Protein AF-A0A0S7WHL1-F1 (afdb_monomer)

Mean predicted aligned error: 4.42 Å

Radius of gyration: 15.13 Å; Cα contacts (8 Å, |Δi|>4): 414; chains: 1; bounding box: 49×36×36 Å

Structure (mmCIF, N/CA/C/O backbone):
data_AF-A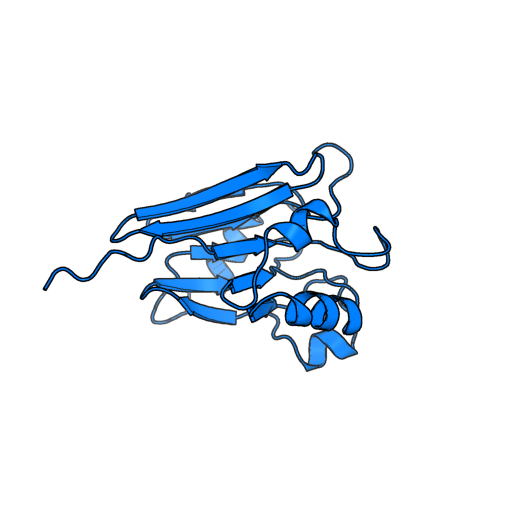0A0S7WHL1-F1
#
_entry.id   AF-A0A0S7WHL1-F1
#
loop_
_atom_site.group_PDB
_atom_site.id
_atom_site.type_symbol
_atom_site.label_atom_id
_atom_site.label_alt_id
_atom_site.label_comp_id
_atom_site.label_asym_id
_atom_site.label_entity_id
_atom_site.label_seq_id
_atom_site.pdbx_PDB_ins_code
_atom_site.Cartn_x
_atom_site.Cartn_y
_atom_site.Cartn_z
_atom_site.occupancy
_atom_site.B_iso_or_equiv
_atom_site.auth_seq_id
_atom_site.auth_comp_id
_atom_site.auth_asym_id
_atom_site.auth_atom_id
_atom_site.pdbx_PDB_model_num
ATOM 1 N N . MET A 1 1 ? -30.910 -13.534 11.944 1.00 34.31 1 MET A N 1
ATOM 2 C CA . MET A 1 1 ? -30.067 -14.171 10.914 1.00 34.31 1 MET A CA 1
ATOM 3 C C . MET A 1 1 ? -28.692 -13.576 11.113 1.00 34.31 1 MET A C 1
ATOM 5 O O . MET A 1 1 ? -28.581 -12.362 11.080 1.00 34.31 1 MET A O 1
ATOM 9 N N . SER A 1 2 ? -27.719 -14.383 11.524 1.00 37.50 2 SER A N 1
ATOM 10 C CA . SER A 1 2 ? -26.373 -13.916 11.854 1.00 37.50 2 SER A CA 1
ATOM 11 C C . SER A 1 2 ? -25.677 -13.449 10.579 1.00 37.50 2 SER A C 1
ATOM 13 O O . SER A 1 2 ? -25.396 -14.273 9.710 1.00 37.50 2 SER A O 1
ATOM 15 N N . GLU A 1 3 ? -25.427 -12.147 10.466 1.00 39.81 3 GLU A N 1
ATOM 16 C CA . GLU A 1 3 ? -24.478 -11.599 9.500 1.00 39.81 3 GLU A CA 1
ATOM 17 C C . GLU A 1 3 ? -23.122 -12.240 9.799 1.00 39.81 3 GLU A C 1
ATOM 19 O O . GLU A 1 3 ? -22.498 -11.976 10.827 1.00 39.81 3 GLU A O 1
ATOM 24 N N . GLY A 1 4 ? -22.720 -13.194 8.959 1.00 35.75 4 GLY A N 1
ATOM 25 C CA . GLY A 1 4 ? -21.395 -13.785 9.043 1.00 35.75 4 GLY A CA 1
ATOM 26 C C . GLY A 1 4 ? -20.377 -12.669 8.872 1.00 35.75 4 GLY A C 1
ATOM 27 O O . GLY A 1 4 ? -20.387 -11.986 7.850 1.00 35.75 4 GLY A O 1
ATOM 28 N N . SER A 1 5 ? -19.521 -12.462 9.872 1.00 39.12 5 SER A N 1
ATOM 29 C CA . SER A 1 5 ? -18.399 -11.542 9.759 1.00 39.12 5 SER A CA 1
ATOM 30 C C . SER A 1 5 ? -17.503 -12.037 8.625 1.00 39.12 5 SER A C 1
ATOM 32 O O . SER A 1 5 ? -16.735 -12.988 8.798 1.00 39.12 5 SER A O 1
ATOM 34 N N . VAL A 1 6 ? -17.620 -11.437 7.443 1.00 44.50 6 VAL A N 1
ATOM 35 C CA . VAL A 1 6 ? -16.627 -11.627 6.391 1.00 44.50 6 VAL A CA 1
ATOM 36 C C . VAL A 1 6 ? -15.353 -10.999 6.925 1.00 44.50 6 VAL A C 1
ATOM 38 O O . VAL A 1 6 ? -15.242 -9.775 6.996 1.00 44.50 6 VAL A O 1
ATOM 41 N N . SER A 1 7 ? -14.426 -11.847 7.362 1.00 53.34 7 SER A N 1
ATOM 42 C CA . SER A 1 7 ? -13.135 -11.405 7.859 1.00 53.34 7 SER A CA 1
ATOM 43 C C . SER A 1 7 ? -12.459 -10.501 6.821 1.00 53.34 7 SER A C 1
ATOM 45 O O . SER A 1 7 ? -12.125 -10.894 5.705 1.00 53.34 7 SER A O 1
ATOM 47 N N . GLY A 1 8 ? -12.345 -9.228 7.175 1.00 71.75 8 GLY A N 1
ATOM 48 C CA . GLY A 1 8 ? -11.077 -8.531 7.259 1.00 71.75 8 GLY A CA 1
ATOM 49 C C . GLY A 1 8 ? -10.193 -8.318 6.054 1.00 71.75 8 GLY A C 1
ATOM 50 O O . GLY A 1 8 ? -10.038 -7.170 5.658 1.00 71.75 8 GLY A O 1
ATOM 51 N N . THR A 1 9 ? -9.570 -9.352 5.511 1.00 93.06 9 THR A N 1
ATOM 52 C CA . THR A 1 9 ? -8.217 -9.177 4.971 1.00 93.06 9 THR A CA 1
ATO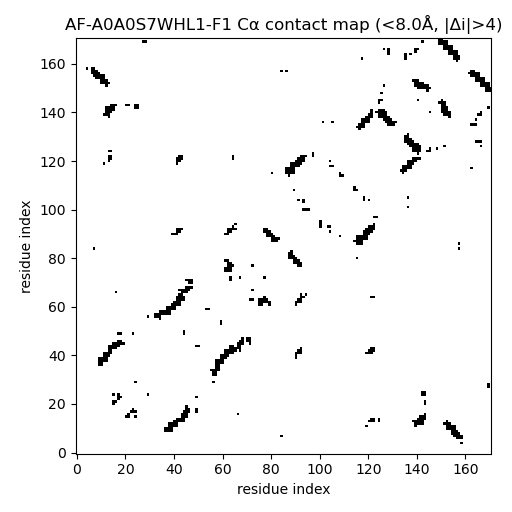M 53 C C . THR A 1 9 ? -8.163 -8.391 3.659 1.00 93.06 9 THR A C 1
ATOM 55 O O . THR A 1 9 ? -8.896 -8.677 2.718 1.00 93.06 9 THR A O 1
ATOM 58 N N . ILE A 1 10 ? -7.284 -7.389 3.616 1.00 97.44 10 ILE A N 1
ATOM 59 C CA . ILE A 1 10 ? -6.954 -6.583 2.436 1.00 97.44 10 ILE A CA 1
ATOM 60 C C . ILE A 1 10 ? -5.444 -6.672 2.209 1.00 97.44 10 ILE A C 1
ATOM 62 O O . ILE A 1 10 ? -4.663 -6.513 3.153 1.00 97.44 10 ILE A O 1
ATOM 66 N N . PHE A 1 11 ? -5.016 -6.898 0.969 1.00 98.44 11 PHE A N 1
ATOM 67 C CA . PHE A 1 11 ? -3.597 -6.937 0.627 1.00 98.44 11 PHE A CA 1
ATOM 68 C C . PHE A 1 11 ? -3.036 -5.522 0.511 1.00 98.44 11 PHE A C 1
ATOM 70 O O . PHE A 1 11 ? -3.656 -4.631 -0.065 1.00 98.44 11 PHE A O 1
ATOM 77 N N . VAL A 1 12 ? -1.835 -5.307 1.040 1.00 98.69 12 VAL A N 1
ATOM 78 C CA . VAL A 1 12 ? -1.153 -4.011 1.014 1.00 98.69 12 VAL A CA 1
ATOM 79 C C . VAL A 1 12 ? 0.245 -4.194 0.448 1.00 98.69 12 VAL A C 1
ATOM 81 O O . VAL A 1 12 ? 1.022 -5.000 0.947 1.00 98.69 12 VAL A O 1
ATOM 84 N N . ILE A 1 13 ? 0.598 -3.443 -0.586 1.00 98.56 13 ILE A N 1
ATOM 85 C CA . ILE A 1 13 ? 1.922 -3.491 -1.211 1.00 98.56 13 ILE A CA 1
ATOM 86 C C . ILE A 1 13 ? 2.439 -2.085 -1.496 1.00 98.56 13 ILE A C 1
ATOM 88 O O . ILE A 1 13 ? 1.708 -1.100 -1.443 1.00 98.56 13 ILE A O 1
ATOM 92 N N . SER A 1 14 ? 3.733 -1.990 -1.759 1.00 97.81 14 SER A N 1
ATOM 93 C CA . SER A 1 14 ? 4.409 -0.752 -2.122 1.00 97.81 14 SER A CA 1
ATOM 94 C C . SER A 1 14 ? 5.715 -1.089 -2.826 1.00 97.81 14 SER A C 1
ATOM 96 O O . SER A 1 14 ? 6.208 -2.221 -2.712 1.00 97.81 14 SER A O 1
ATOM 98 N N . ASP A 1 15 ? 6.289 -0.100 -3.510 1.00 96.81 15 ASP A N 1
ATOM 99 C CA . ASP A 1 15 ? 7.677 -0.132 -3.961 1.00 96.81 15 ASP A CA 1
ATOM 100 C C . ASP A 1 15 ? 7.970 -1.398 -4.777 1.00 96.81 15 ASP A C 1
ATOM 102 O O . ASP A 1 15 ? 8.890 -2.175 -4.484 1.00 96.81 15 ASP A O 1
ATOM 106 N N . THR A 1 16 ? 7.134 -1.636 -5.787 1.00 96.88 16 THR A N 1
ATOM 107 C CA . THR A 1 16 ? 7.282 -2.759 -6.717 1.00 96.88 16 THR A CA 1
ATOM 108 C C . THR A 1 16 ? 8.353 -2.449 -7.758 1.00 96.88 16 THR A C 1
ATOM 110 O O . THR A 1 16 ? 9.095 -3.345 -8.153 1.00 96.88 16 THR A O 1
ATOM 113 N N . HIS A 1 17 ? 8.528 -1.179 -8.134 1.00 96.06 17 HIS A N 1
ATOM 114 C CA . HIS A 1 17 ? 9.573 -0.705 -9.045 1.00 96.06 17 HIS A CA 1
ATOM 115 C C . HIS A 1 17 ? 9.661 -1.520 -10.349 1.00 96.06 17 HIS A C 1
ATOM 117 O O . HIS A 1 17 ? 10.757 -1.903 -10.765 1.00 96.06 17 HIS A O 1
ATOM 123 N N . LEU A 1 18 ? 8.529 -1.842 -10.983 1.00 95.25 18 LEU A N 1
ATOM 124 C CA . LEU A 1 18 ? 8.484 -2.707 -12.168 1.00 95.25 18 LEU A CA 1
ATOM 125 C C . LEU A 1 18 ? 8.455 -1.891 -13.477 1.00 95.25 18 LEU A C 1
ATOM 127 O O . LEU A 1 18 ? 7.603 -1.014 -13.626 1.00 95.25 18 LEU A O 1
ATOM 131 N N . PRO A 1 19 ? 9.319 -2.189 -14.468 1.00 94.50 19 PRO A N 1
ATOM 132 C CA . PRO A 1 19 ? 10.208 -3.353 -14.565 1.00 94.50 19 PRO A CA 1
ATOM 133 C C . PRO A 1 19 ? 11.670 -3.100 -14.116 1.00 94.50 19 PRO A C 1
ATOM 135 O O . PRO A 1 19 ? 12.580 -3.836 -14.497 1.00 94.50 19 PRO A O 1
ATOM 138 N N . VAL A 1 20 ? 11.938 -2.033 -13.355 1.00 92.94 20 VAL A N 1
ATOM 139 C CA . VAL A 1 20 ? 13.302 -1.558 -13.038 1.00 92.94 20 VAL A CA 1
ATOM 140 C C . VAL A 1 20 ? 14.048 -2.473 -12.063 1.00 92.94 20 VAL A C 1
ATOM 142 O O . VAL A 1 20 ? 15.225 -2.758 -12.270 1.00 92.94 20 VAL A O 1
ATOM 145 N N . ARG A 1 21 ? 13.395 -2.931 -10.989 1.00 91.06 21 ARG A N 1
ATOM 146 C CA . ARG A 1 21 ? 14.013 -3.807 -9.971 1.00 91.06 21 ARG A CA 1
ATOM 147 C C . ARG A 1 21 ? 13.700 -5.283 -10.153 1.00 91.06 21 ARG A C 1
ATOM 149 O O . ARG A 1 21 ? 14.462 -6.134 -9.702 1.00 91.06 21 ARG A O 1
ATOM 156 N N . ALA A 1 22 ? 12.586 -5.584 -10.797 1.00 89.56 22 ALA A N 1
ATOM 157 C CA . ALA A 1 22 ? 12.185 -6.928 -11.168 1.00 89.56 22 ALA A CA 1
ATOM 158 C C . ALA A 1 22 ? 11.412 -6.849 -12.482 1.00 89.56 22 ALA A C 1
ATOM 160 O O . ALA A 1 22 ? 10.850 -5.810 -12.806 1.00 89.56 22 ALA A O 1
ATOM 161 N N . ARG A 1 23 ? 11.388 -7.943 -13.247 1.00 92.50 23 ARG A N 1
ATOM 162 C CA . ARG A 1 23 ? 10.662 -7.977 -14.526 1.00 92.50 23 ARG A CA 1
ATOM 163 C C . ARG A 1 23 ? 9.147 -7.973 -14.342 1.00 92.50 23 ARG A C 1
ATOM 165 O O . ARG A 1 23 ? 8.440 -7.491 -15.215 1.00 92.50 23 ARG A O 1
ATOM 172 N N . ASP A 1 24 ? 8.676 -8.548 -13.241 1.00 95.38 24 ASP A N 1
ATOM 173 C CA . ASP A 1 24 ? 7.264 -8.775 -12.964 1.00 95.38 24 ASP A CA 1
ATOM 174 C C . ASP A 1 24 ? 7.028 -8.907 -11.452 1.00 95.38 24 ASP A C 1
ATOM 176 O O . ASP A 1 24 ? 7.985 -9.037 -10.675 1.00 95.38 24 ASP A O 1
ATOM 180 N N . TYR A 1 25 ? 5.759 -8.914 -11.048 1.00 96.38 25 TYR A N 1
ATOM 181 C CA . TYR A 1 25 ? 5.351 -9.259 -9.693 1.00 96.38 25 TYR A CA 1
ATOM 182 C C . TYR A 1 25 ? 5.842 -10.666 -9.324 1.00 96.38 25 TYR A C 1
ATOM 184 O O . TYR A 1 25 ? 5.852 -11.565 -10.168 1.00 96.38 25 TYR A O 1
ATOM 192 N N . PRO A 1 26 ? 6.232 -10.901 -8.060 1.00 95.06 26 PRO A N 1
ATOM 193 C CA . PRO A 1 26 ? 6.537 -12.247 -7.606 1.00 95.06 26 PRO A CA 1
ATOM 194 C C . PRO A 1 26 ? 5.350 -13.193 -7.822 1.00 95.06 26 PRO A C 1
ATOM 196 O O . PRO A 1 26 ? 4.260 -12.967 -7.301 1.00 95.06 26 PRO A O 1
ATOM 199 N N . GLU A 1 27 ? 5.586 -14.293 -8.529 1.00 94.31 27 GLU A N 1
ATOM 200 C CA . GLU A 1 27 ? 4.557 -15.292 -8.839 1.00 94.31 27 GLU A CA 1
ATOM 201 C C . GLU A 1 27 ? 3.883 -15.851 -7.576 1.00 94.31 27 GLU A C 1
ATOM 203 O O . GLU A 1 27 ? 2.671 -16.049 -7.538 1.00 94.31 27 GLU A O 1
ATOM 208 N N . ALA A 1 28 ? 4.662 -16.051 -6.508 1.00 94.56 28 ALA A N 1
ATOM 209 C CA . ALA A 1 28 ? 4.147 -16.490 -5.216 1.00 94.56 28 ALA A CA 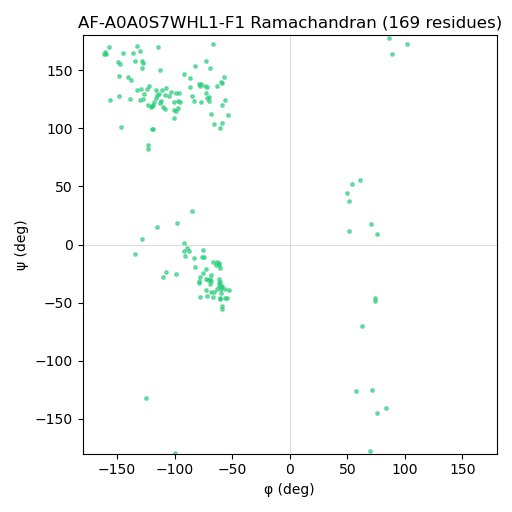1
ATOM 210 C C . ALA A 1 28 ? 3.133 -15.506 -4.615 1.00 94.56 28 ALA A C 1
ATOM 212 O O . ALA A 1 28 ? 2.214 -15.949 -3.943 1.00 94.56 28 ALA A O 1
ATOM 213 N N . PHE A 1 29 ? 3.277 -14.199 -4.867 1.00 96.88 29 PHE A N 1
ATOM 214 C CA . PHE A 1 29 ? 2.313 -13.191 -4.428 1.00 96.88 29 PHE A CA 1
ATOM 215 C C . PHE A 1 29 ? 1.071 -13.179 -5.324 1.00 96.88 29 PHE A C 1
ATOM 217 O O . PHE A 1 29 ? -0.039 -13.190 -4.807 1.00 96.88 29 PHE A O 1
ATOM 224 N N . LEU A 1 30 ? 1.240 -13.226 -6.652 1.00 96.69 30 LEU A N 1
ATOM 225 C CA . LEU A 1 30 ? 0.105 -13.249 -7.585 1.00 96.69 30 LEU A CA 1
ATOM 226 C C . LEU A 1 30 ? -0.828 -14.445 -7.342 1.00 96.69 30 LEU A C 1
ATOM 228 O O . LEU A 1 30 ? -2.039 -14.298 -7.439 1.00 96.69 30 LEU A O 1
ATOM 232 N N . ARG A 1 31 ? -0.284 -15.609 -6.959 1.00 96.12 31 ARG A N 1
ATOM 233 C CA . ARG A 1 31 ? -1.071 -16.810 -6.614 1.00 96.12 31 ARG A CA 1
ATOM 234 C C . ARG A 1 31 ? -1.921 -16.679 -5.352 1.00 96.12 31 ARG A C 1
ATOM 236 O O . ARG A 1 31 ? -2.771 -17.534 -5.129 1.00 96.12 31 ARG A O 1
ATOM 243 N N . LEU A 1 32 ? -1.667 -15.672 -4.518 1.00 95.69 32 LEU A N 1
ATOM 244 C CA . LEU A 1 32 ? -2.489 -15.391 -3.340 1.00 95.69 32 LEU A CA 1
ATOM 245 C C . LEU A 1 32 ? -3.743 -14.591 -3.691 1.00 95.69 32 LEU A C 1
ATOM 247 O O . LEU A 1 32 ? -4.656 -14.550 -2.875 1.00 95.69 32 LEU A O 1
ATOM 251 N N . LEU A 1 33 ? -3.756 -13.933 -4.852 1.00 96.44 33 LEU A N 1
ATOM 252 C CA . LEU A 1 33 ? -4.825 -13.035 -5.261 1.00 96.44 33 LEU A CA 1
ATOM 253 C C . LEU A 1 33 ? -5.900 -13.773 -6.061 1.00 96.44 33 LEU A C 1
ATOM 255 O O . LEU A 1 33 ? -5.618 -14.674 -6.854 1.00 96.44 33 LEU A O 1
ATOM 259 N N . SER A 1 34 ? -7.127 -13.313 -5.885 1.00 94.31 34 SER A N 1
ATOM 260 C CA . SER A 1 34 ? -8.308 -13.632 -6.671 1.00 94.31 34 SER A CA 1
ATOM 261 C C . SER A 1 34 ? -9.030 -12.349 -7.089 1.00 94.31 34 SER A C 1
ATOM 263 O O . SER A 1 34 ? -8.800 -11.272 -6.537 1.00 94.31 34 SER A O 1
ATOM 265 N N . ASP A 1 35 ? -9.959 -12.469 -8.034 1.00 92.12 35 ASP A N 1
ATOM 266 C CA . ASP A 1 35 ? -10.764 -11.355 -8.547 1.00 92.12 35 ASP A CA 1
ATOM 267 C C . ASP A 1 35 ? -11.672 -10.694 -7.491 1.00 92.12 35 ASP A C 1
ATOM 269 O O . ASP A 1 35 ? -12.162 -9.585 -7.701 1.00 92.12 35 ASP A O 1
ATOM 273 N N . GLN A 1 36 ? -11.873 -11.353 -6.349 1.00 92.88 36 GLN A N 1
ATOM 274 C CA . GLN A 1 36 ? -12.624 -10.847 -5.199 1.00 92.88 36 GLN A CA 1
ATOM 275 C C . GLN A 1 36 ? -11.747 -10.097 -4.186 1.00 92.88 36 GLN A C 1
ATOM 277 O O . GLN A 1 36 ? -12.277 -9.474 -3.262 1.00 92.88 36 GLN A O 1
ATOM 282 N N . ASP A 1 37 ? -10.421 -10.149 -4.334 1.00 96.25 37 ASP A N 1
ATOM 283 C CA . ASP A 1 37 ? -9.495 -9.490 -3.422 1.00 96.25 37 ASP A CA 1
ATOM 284 C C . ASP A 1 37 ? -9.320 -8.005 -3.745 1.00 96.25 37 ASP A C 1
ATOM 286 O O . ASP A 1 37 ? -9.434 -7.547 -4.886 1.00 96.25 37 ASP A O 1
ATOM 290 N N . VAL A 1 38 ? -8.976 -7.246 -2.704 1.00 97.75 38 VAL A N 1
ATOM 291 C CA . VAL A 1 38 ? -8.591 -5.839 -2.814 1.00 97.75 38 VAL A CA 1
ATOM 292 C C . VAL A 1 38 ? -7.109 -5.692 -2.497 1.00 97.75 38 VAL A C 1
ATOM 294 O O . VAL A 1 38 ? -6.629 -6.182 -1.471 1.00 97.75 38 VAL A O 1
ATOM 297 N N . VAL A 1 39 ? -6.401 -4.956 -3.353 1.00 98.62 39 VAL A N 1
ATOM 298 C CA . VAL A 1 39 ? -4.995 -4.590 -3.176 1.00 98.62 39 VAL A CA 1
ATOM 299 C C . VAL A 1 39 ? -4.857 -3.076 -3.040 1.00 98.62 39 VAL A C 1
ATOM 301 O O . VAL A 1 39 ? -5.291 -2.304 -3.896 1.00 98.62 39 VAL A O 1
ATOM 304 N N . LEU A 1 40 ? -4.202 -2.643 -1.966 1.00 98.81 40 LEU A N 1
ATOM 305 C CA . LEU A 1 40 ? -3.820 -1.256 -1.723 1.00 98.81 40 LEU A CA 1
ATOM 306 C C . LEU A 1 40 ? -2.343 -1.079 -2.070 1.00 98.81 40 LEU A C 1
ATOM 308 O O . LEU A 1 40 ? -1.486 -1.678 -1.422 1.00 98.81 40 LEU A O 1
ATOM 312 N N . HIS A 1 41 ? -2.038 -0.266 -3.081 1.00 98.69 41 HIS A N 1
ATOM 313 C CA . HIS A 1 41 ? -0.666 -0.020 -3.522 1.00 98.69 41 HIS A CA 1
ATOM 314 C C . HIS A 1 41 ? -0.205 1.392 -3.152 1.00 98.69 41 HIS A C 1
ATOM 316 O O . HIS A 1 41 ? -0.722 2.392 -3.650 1.00 98.69 41 HIS A O 1
ATOM 322 N N . ALA A 1 42 ? 0.811 1.487 -2.298 1.00 98.38 42 ALA A N 1
ATOM 323 C CA . ALA A 1 42 ? 1.283 2.751 -1.739 1.00 98.38 42 ALA A CA 1
ATOM 324 C C . ALA A 1 42 ? 2.284 3.502 -2.642 1.00 98.38 42 ALA A C 1
ATOM 326 O O . ALA A 1 42 ? 3.118 4.235 -2.125 1.00 98.38 42 ALA A O 1
ATOM 327 N N . GLY A 1 43 ? 2.214 3.340 -3.968 1.00 97.50 43 GLY A N 1
ATOM 328 C CA . GLY A 1 43 ? 3.118 3.983 -4.935 1.00 97.50 43 GLY A CA 1
ATOM 329 C C . GLY A 1 43 ? 4.430 3.257 -5.242 1.00 97.50 43 GLY A C 1
ATOM 330 O O . GLY A 1 43 ? 4.712 2.186 -4.698 1.00 97.50 43 GLY A O 1
ATOM 331 N N . ASP A 1 44 ? 5.201 3.849 -6.159 1.00 97.56 44 ASP A N 1
ATOM 332 C CA . ASP A 1 44 ? 6.423 3.302 -6.769 1.00 97.56 44 ASP A CA 1
ATOM 333 C C . ASP A 1 44 ? 6.166 1.993 -7.544 1.00 97.56 44 ASP A C 1
ATOM 335 O O . ASP A 1 44 ? 6.772 0.943 -7.314 1.00 97.56 44 ASP A O 1
ATOM 339 N N . HIS A 1 45 ? 5.231 2.086 -8.490 1.00 97.56 45 HIS A N 1
ATOM 340 C CA . HIS A 1 45 ? 4.909 1.111 -9.536 1.00 97.56 45 HIS A CA 1
ATOM 341 C C . HIS A 1 45 ? 5.888 1.154 -10.719 1.00 97.56 45 HIS A C 1
ATOM 343 O O . HIS A 1 45 ? 6.166 0.121 -11.328 1.00 97.56 45 HIS A O 1
ATOM 349 N N . VAL A 1 46 ? 6.392 2.352 -11.028 1.00 96.69 46 VAL A N 1
ATOM 350 C CA . VAL A 1 46 ? 7.191 2.800 -12.180 1.00 96.69 46 VAL A CA 1
ATOM 351 C C . VAL A 1 46 ? 6.428 2.942 -13.499 1.00 96.69 46 VAL A C 1
ATOM 353 O O . VAL A 1 46 ? 6.559 3.996 -14.116 1.00 96.69 46 VAL A O 1
ATOM 356 N N . THR A 1 47 ? 5.628 1.960 -13.927 1.00 96.62 47 THR A N 1
ATOM 357 C CA . THR A 1 47 ? 4.948 2.000 -15.244 1.00 96.62 47 THR A CA 1
ATOM 358 C C . THR A 1 47 ? 3.442 1.756 -15.184 1.00 96.62 47 THR A C 1
ATOM 360 O O . THR A 1 47 ? 2.945 1.020 -14.334 1.00 96.62 47 THR A O 1
ATOM 363 N N . LEU A 1 48 ? 2.690 2.322 -16.135 1.00 95.94 48 LEU A N 1
ATOM 364 C CA . LEU A 1 48 ? 1.244 2.077 -16.236 1.00 95.94 48 LEU A CA 1
ATOM 365 C C . LEU A 1 48 ? 0.919 0.596 -16.491 1.00 95.94 48 LEU A C 1
ATOM 367 O O . LEU A 1 48 ? -0.084 0.080 -16.000 1.00 95.94 48 LEU A O 1
ATOM 371 N N . ASP A 1 49 ? 1.783 -0.100 -17.226 1.00 96.75 49 ASP A N 1
ATOM 372 C CA . ASP A 1 49 ? 1.605 -1.520 -17.517 1.00 96.75 49 ASP A CA 1
ATOM 373 C C . ASP A 1 49 ? 1.776 -2.396 -16.270 1.00 96.75 49 ASP A C 1
ATOM 375 O O . ASP A 1 49 ? 1.083 -3.407 -16.152 1.00 96.75 49 ASP A O 1
ATOM 379 N N . SER A 1 50 ? 2.623 -2.009 -15.305 1.00 96.69 50 SER A N 1
ATOM 380 C CA . SER A 1 50 ? 2.717 -2.740 -14.036 1.00 96.69 50 SER A CA 1
ATOM 381 C C . SER A 1 50 ? 1.441 -2.590 -13.203 1.00 96.69 50 SER A C 1
ATOM 383 O O . SER A 1 50 ? 0.936 -3.587 -12.688 1.00 96.69 50 SER A O 1
ATOM 385 N N . LEU A 1 51 ? 0.842 -1.393 -13.155 1.00 97.81 51 LEU A N 1
ATOM 386 C CA . LEU A 1 51 ? -0.474 -1.195 -12.536 1.00 97.81 51 LEU A CA 1
ATOM 387 C C . LEU A 1 51 ? -1.546 -2.068 -13.207 1.00 97.81 51 LEU A C 1
ATOM 389 O O . LEU A 1 51 ? -2.205 -2.852 -12.528 1.00 97.81 51 LEU A O 1
ATOM 393 N N . ARG A 1 52 ? -1.666 -1.996 -14.539 1.00 97.50 52 ARG A N 1
ATOM 394 C CA . ARG A 1 52 ? -2.647 -2.785 -15.307 1.00 97.50 52 ARG A CA 1
ATOM 395 C C . ARG A 1 52 ? -2.457 -4.285 -15.134 1.00 97.50 52 ARG A C 1
ATOM 397 O O . ARG A 1 52 ? -3.426 -5.041 -15.096 1.00 97.50 52 ARG A O 1
ATOM 404 N N . ARG A 1 53 ? -1.204 -4.734 -15.026 1.00 97.19 53 ARG A N 1
ATOM 405 C CA . ARG A 1 53 ? -0.900 -6.136 -14.753 1.00 97.19 53 ARG A CA 1
ATOM 406 C C . ARG A 1 53 ? -1.492 -6.567 -13.419 1.00 97.19 53 ARG A C 1
ATOM 408 O O . ARG A 1 53 ? -2.121 -7.616 -13.379 1.00 97.19 53 ARG A O 1
ATOM 415 N N . LEU A 1 54 ? -1.333 -5.781 -12.358 1.00 97.88 54 LEU A N 1
ATOM 416 C CA . LEU A 1 54 ? -1.914 -6.099 -11.053 1.00 97.88 54 LEU A CA 1
ATOM 417 C C . LEU A 1 54 ? -3.449 -6.071 -11.076 1.00 97.88 54 LEU A C 1
ATOM 419 O O . LEU A 1 54 ? -4.078 -6.966 -10.519 1.00 97.88 54 LEU A O 1
ATOM 423 N N . GLU A 1 55 ? -4.043 -5.098 -11.772 1.00 97.94 55 GLU A N 1
ATOM 424 C CA . GLU A 1 55 ? -5.500 -4.974 -11.947 1.00 97.94 55 GLU A CA 1
ATOM 425 C C . GLU A 1 55 ? -6.133 -6.183 -12.655 1.00 97.94 55 GLU A C 1
ATOM 427 O O . GLU A 1 55 ? -7.325 -6.429 -12.506 1.00 97.94 55 GLU A O 1
ATOM 432 N N . SER A 1 56 ? -5.346 -6.981 -13.388 1.00 97.62 56 SER A N 1
ATOM 433 C CA . SER A 1 56 ? -5.835 -8.233 -13.983 1.00 97.62 56 SER A CA 1
ATOM 434 C C . SER A 1 56 ? -6.032 -9.381 -12.981 1.00 97.62 56 SER A C 1
ATOM 436 O O . SER A 1 56 ? -6.629 -10.390 -13.347 1.00 97.62 56 SER A O 1
ATOM 438 N N . PHE A 1 57 ? -5.554 -9.241 -11.736 1.00 97.62 57 PHE A N 1
ATOM 439 C CA . PHE A 1 57 ? -5.675 -10.262 -10.685 1.00 97.62 57 PHE A CA 1
ATOM 440 C C . PHE A 1 57 ? -6.638 -9.878 -9.566 1.00 97.62 57 PHE A C 1
ATOM 442 O O . PHE A 1 57 ? -7.161 -10.775 -8.918 1.00 97.62 57 PHE A O 1
ATOM 449 N N . ALA A 1 58 ? -6.827 -8.583 -9.300 1.00 97.50 58 ALA A N 1
ATOM 450 C CA . ALA A 1 58 ? -7.578 -8.091 -8.149 1.00 97.50 58 ALA A CA 1
ATOM 451 C C . ALA A 1 58 ? -8.039 -6.643 -8.362 1.00 97.50 58 ALA A C 1
ATOM 453 O O . ALA A 1 58 ? -7.511 -5.921 -9.211 1.00 97.50 58 ALA A O 1
ATOM 454 N N . GLN A 1 59 ? -8.970 -6.177 -7.530 1.00 97.69 59 GLN A N 1
ATOM 455 C CA . GLN A 1 59 ? -9.326 -4.763 -7.487 1.00 97.69 59 GLN A CA 1
ATOM 456 C C . GLN A 1 59 ? -8.199 -3.948 -6.835 1.00 97.69 59 GLN A C 1
ATOM 458 O O . GLN A 1 59 ? -7.796 -4.226 -5.705 1.00 97.69 59 GLN A O 1
ATOM 463 N N . VAL A 1 60 ? -7.710 -2.902 -7.511 1.00 98.44 60 VAL A N 1
ATOM 464 C CA . VAL A 1 60 ? -6.566 -2.107 -7.033 1.00 98.44 60 VAL A CA 1
ATOM 465 C C . VAL A 1 60 ? -6.971 -0.678 -6.682 1.00 98.44 60 VAL A C 1
ATOM 467 O O . VAL A 1 60 ? -7.546 0.051 -7.489 1.00 98.44 60 VAL A O 1
ATOM 470 N N . TYR A 1 61 ? -6.581 -0.231 -5.488 1.00 98.56 61 TYR A N 1
ATOM 471 C CA . TYR A 1 61 ? -6.525 1.188 -5.149 1.00 98.56 61 TYR A CA 1
ATOM 472 C C . TYR A 1 61 ? -5.070 1.604 -4.973 1.00 98.56 61 TYR A C 1
ATOM 474 O O . TYR A 1 61 ? -4.349 1.046 -4.149 1.00 98.56 61 TYR A O 1
ATOM 482 N N . ALA A 1 62 ? -4.642 2.604 -5.737 1.00 98.50 62 ALA A N 1
ATOM 483 C CA . ALA A 1 62 ? -3.250 3.017 -5.794 1.00 98.50 62 ALA A CA 1
ATOM 484 C C . ALA A 1 62 ? -3.087 4.539 -5.721 1.00 98.50 62 ALA A C 1
ATOM 486 O O . ALA A 1 62 ? -4.008 5.303 -6.032 1.00 98.50 62 ALA A O 1
ATOM 487 N N . VAL A 1 63 ? -1.890 4.954 -5.319 1.00 98.62 63 VAL A N 1
ATOM 488 C CA . VAL A 1 63 ? -1.398 6.336 -5.370 1.00 98.62 63 VAL A CA 1
ATOM 489 C C . VAL A 1 63 ? -0.053 6.371 -6.076 1.00 98.62 63 VAL A C 1
ATOM 491 O O . VAL A 1 63 ? 0.648 5.366 -6.096 1.00 98.62 63 VAL A O 1
ATOM 494 N N . SER A 1 64 ? 0.322 7.517 -6.634 1.00 98.19 64 SER A N 1
ATOM 495 C CA . SER A 1 64 ? 1.626 7.672 -7.280 1.00 98.19 64 SER A CA 1
ATOM 496 C C . SER A 1 64 ? 2.761 7.831 -6.258 1.00 98.19 64 SER A C 1
ATOM 498 O O . SER A 1 64 ? 2.627 8.612 -5.311 1.00 98.19 64 SER A O 1
ATOM 500 N N . GLY A 1 65 ? 3.895 7.175 -6.493 1.00 97.19 65 GLY A N 1
ATOM 501 C CA . GLY A 1 65 ? 5.173 7.394 -5.813 1.00 97.19 65 GLY A CA 1
ATOM 502 C C . GLY A 1 65 ? 6.159 8.249 -6.618 1.00 97.19 65 GLY A C 1
ATOM 503 O O . GLY A 1 65 ? 5.862 8.735 -7.715 1.00 97.19 65 GLY A O 1
ATOM 504 N N . ASN A 1 66 ? 7.351 8.483 -6.068 1.00 95.56 66 ASN A N 1
ATOM 505 C CA . ASN A 1 66 ? 8.350 9.348 -6.701 1.00 95.56 66 ASN A CA 1
ATOM 506 C C . ASN A 1 66 ? 9.025 8.727 -7.931 1.00 95.56 66 ASN A C 1
ATOM 508 O O . ASN A 1 66 ? 9.554 9.487 -8.744 1.00 95.56 66 ASN A O 1
ATOM 512 N N . MET A 1 67 ? 9.011 7.403 -8.085 1.00 95.19 67 MET A N 1
ATOM 513 C CA . MET A 1 67 ? 9.571 6.711 -9.252 1.00 95.19 67 MET A CA 1
ATOM 514 C C . MET A 1 67 ? 8.553 6.479 -10.374 1.00 95.19 67 MET A C 1
ATOM 516 O O . MET A 1 67 ? 8.938 6.009 -11.443 1.00 95.19 67 MET A O 1
ATOM 520 N N . ASP A 1 68 ? 7.279 6.814 -10.154 1.00 96.56 68 ASP A N 1
ATOM 521 C CA . ASP A 1 68 ? 6.227 6.613 -11.151 1.00 96.56 68 ASP A CA 1
ATOM 522 C C . ASP A 1 68 ? 6.353 7.588 -12.317 1.00 96.56 68 ASP A C 1
ATOM 524 O O . ASP A 1 68 ? 6.573 8.791 -12.116 1.00 96.56 68 ASP A O 1
ATOM 528 N N . ASP A 1 69 ? 6.197 7.052 -13.528 1.00 94.19 69 ASP A N 1
ATOM 529 C CA . ASP A 1 69 ? 6.284 7.808 -14.768 1.00 94.19 69 ASP A CA 1
ATOM 530 C C . ASP A 1 69 ? 5.143 8.828 -14.944 1.00 94.19 69 ASP A C 1
ATOM 532 O O . ASP A 1 69 ? 4.188 8.930 -14.165 1.00 94.19 69 ASP A O 1
ATOM 536 N N . TYR A 1 70 ? 5.272 9.639 -15.992 1.00 94.88 70 TYR A N 1
ATOM 537 C CA . TYR A 1 70 ? 4.304 10.682 -16.310 1.00 94.88 70 TYR A CA 1
ATOM 538 C C . TYR A 1 70 ? 2.901 10.127 -16.605 1.00 94.88 70 TYR A C 1
ATOM 540 O O . TYR A 1 70 ? 1.911 10.755 -16.230 1.00 94.88 70 TYR A O 1
ATOM 548 N N . GLU A 1 71 ? 2.798 8.957 -17.239 1.00 94.94 71 GLU A N 1
ATOM 549 C CA . GLU A 1 71 ? 1.508 8.373 -17.606 1.00 94.94 71 GLU A CA 1
ATOM 550 C C . GLU A 1 71 ? 0.766 7.828 -16.380 1.00 94.94 71 GLU A C 1
ATOM 552 O O . GLU A 1 71 ? -0.431 8.076 -16.234 1.00 94.94 71 GLU A O 1
ATOM 557 N N . LEU A 1 72 ? 1.471 7.199 -15.436 1.00 93.94 72 LEU A N 1
ATOM 558 C CA . LEU A 1 72 ? 0.918 6.812 -14.138 1.00 93.94 72 LEU A CA 1
ATOM 559 C C . LEU A 1 72 ? 0.438 8.016 -13.336 1.00 93.94 72 LEU A C 1
ATOM 561 O O . LEU A 1 72 ? -0.677 8.004 -12.820 1.00 93.94 72 LEU A O 1
ATOM 565 N N . ARG A 1 73 ? 1.245 9.077 -13.242 1.00 94.25 73 ARG A N 1
ATOM 566 C CA . ARG A 1 73 ? 0.887 10.279 -12.467 1.00 94.25 73 ARG A CA 1
ATOM 567 C C . ARG A 1 73 ? -0.330 11.026 -13.016 1.00 94.25 73 ARG A C 1
ATOM 569 O O . ARG A 1 73 ? -0.916 11.828 -12.296 1.00 94.25 73 ARG A O 1
ATOM 576 N N . LYS A 1 74 ? -0.725 10.783 -14.271 1.00 96.06 74 LYS A N 1
ATOM 577 C CA . LYS A 1 74 ? -1.971 11.324 -14.845 1.00 96.06 74 LYS A CA 1
ATOM 578 C C . LYS A 1 74 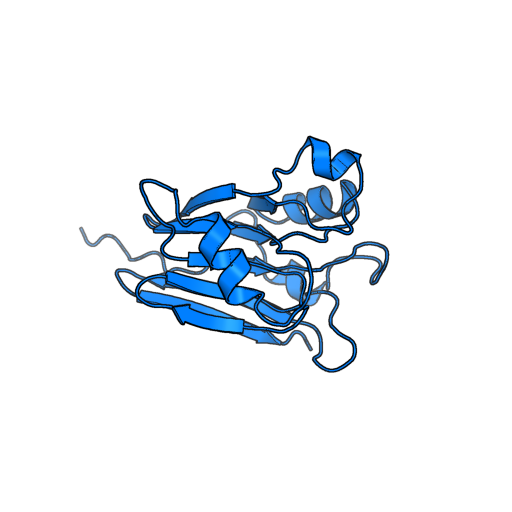? -3.212 10.569 -14.387 1.00 96.06 74 LYS A C 1
ATOM 580 O O . LYS A 1 74 ? -4.289 11.157 -14.378 1.00 96.06 74 LYS A O 1
ATOM 585 N N . VAL A 1 75 ? -3.078 9.287 -14.049 1.00 96.69 75 VAL A N 1
ATOM 586 C CA . VAL A 1 75 ? -4.213 8.418 -13.694 1.00 96.69 75 VAL A CA 1
ATOM 587 C C . VAL A 1 75 ? -4.276 8.096 -12.202 1.00 96.69 75 VAL A C 1
ATOM 589 O O . VAL A 1 75 ? -5.353 7.807 -11.681 1.00 96.69 75 VAL A O 1
ATOM 592 N N . LEU A 1 76 ? -3.147 8.173 -11.495 1.00 97.81 76 LEU A N 1
ATOM 593 C CA . LEU A 1 76 ? -3.065 7.971 -10.056 1.00 97.81 76 LEU A CA 1
ATOM 594 C C . LEU A 1 76 ? -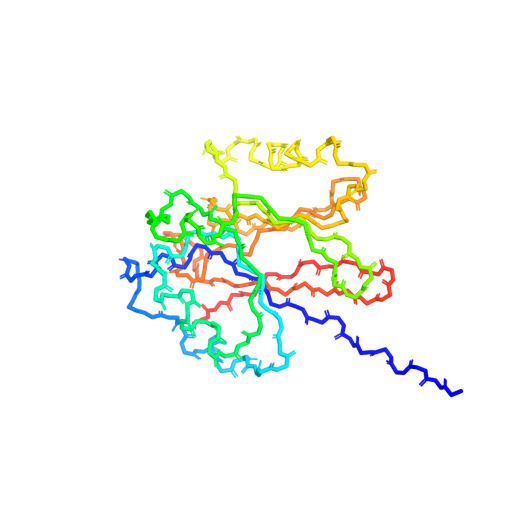2.929 9.307 -9.322 1.00 97.81 76 LEU A C 1
ATOM 596 O O . LEU A 1 76 ? -2.053 10.105 -9.655 1.00 97.81 76 LEU A O 1
ATOM 600 N N . PRO A 1 77 ? -3.740 9.547 -8.279 1.00 97.81 77 PRO A N 1
ATOM 601 C CA . PRO A 1 77 ? -3.549 10.702 -7.424 1.00 97.81 77 PRO A CA 1
ATOM 602 C C . PRO A 1 77 ? -2.312 10.507 -6.537 1.00 97.81 77 PRO A C 1
ATOM 604 O O . PRO A 1 77 ? -1.906 9.384 -6.237 1.00 97.81 77 PRO A O 1
ATOM 607 N N . THR A 1 78 ? -1.752 11.605 -6.040 1.00 96.81 78 THR A N 1
ATOM 608 C CA . THR A 1 78 ? -0.640 11.570 -5.075 1.00 96.81 78 THR A CA 1
ATOM 609 C C . THR A 1 78 ? -1.085 11.128 -3.680 1.00 96.81 78 THR A C 1
ATOM 611 O O . THR A 1 78 ? -0.309 10.524 -2.945 1.00 96.81 78 THR A O 1
ATOM 614 N N . LYS A 1 79 ? -2.343 11.409 -3.326 1.00 96.88 79 LYS A N 1
ATOM 615 C CA . LYS A 1 79 ? -2.997 11.075 -2.056 1.00 96.88 79 LYS A CA 1
ATOM 616 C C . LYS A 1 79 ? -4.412 10.573 -2.340 1.00 96.88 79 LYS A C 1
ATOM 618 O O . LYS A 1 79 ? -5.093 11.119 -3.207 1.00 96.88 79 LYS A O 1
ATOM 623 N N . ARG A 1 80 ? -4.875 9.561 -1.608 1.00 96.88 80 ARG A N 1
ATOM 624 C CA . ARG A 1 80 ? -6.241 9.026 -1.727 1.00 96.88 80 ARG A CA 1
ATOM 625 C C . ARG A 1 80 ? -6.795 8.675 -0.351 1.00 96.88 80 ARG A C 1
ATOM 627 O O . ARG A 1 80 ? -6.053 8.183 0.488 1.00 96.88 80 ARG A O 1
ATOM 634 N N . ILE A 1 81 ? -8.091 8.883 -0.142 1.00 97.69 81 ILE A N 1
ATOM 635 C CA . ILE A 1 81 ? -8.840 8.289 0.970 1.00 97.69 81 ILE A CA 1
ATOM 636 C C . ILE A 1 81 ? -9.891 7.375 0.356 1.00 97.69 81 ILE A C 1
ATOM 638 O O . ILE A 1 81 ? -10.562 7.757 -0.602 1.00 97.69 81 ILE A O 1
ATOM 642 N N . ILE A 1 82 ? -9.995 6.163 0.879 1.00 96.44 82 ILE A N 1
ATOM 643 C CA . ILE A 1 82 ? -11.015 5.187 0.502 1.00 96.44 82 ILE A CA 1
ATOM 644 C C . ILE A 1 82 ? -11.708 4.675 1.755 1.00 96.44 82 ILE A C 1
ATOM 646 O O . ILE A 1 82 ? -11.137 4.712 2.846 1.00 96.44 82 ILE A O 1
ATOM 650 N N . GLU A 1 83 ? -12.918 4.162 1.589 1.00 95.12 83 GLU A N 1
ATOM 651 C CA . GLU A 1 83 ? -13.633 3.464 2.646 1.00 95.12 83 GLU A CA 1
ATOM 652 C C . GLU A 1 83 ? -13.759 1.990 2.272 1.00 95.12 83 GLU A C 1
ATOM 654 O O . GLU A 1 83 ? -14.294 1.653 1.217 1.00 95.12 83 GLU A O 1
ATOM 659 N N . LEU A 1 84 ? -13.235 1.111 3.123 1.00 93.56 84 LEU A N 1
ATOM 660 C CA . LEU A 1 84 ? -13.346 -0.336 2.963 1.00 93.56 84 LEU A CA 1
ATOM 661 C C . LEU A 1 84 ? -13.778 -0.933 4.293 1.00 93.56 84 LEU A C 1
ATOM 663 O O . LEU A 1 84 ? -13.228 -0.587 5.335 1.00 93.56 84 LEU A O 1
ATOM 667 N N . LYS A 1 85 ? -14.772 -1.828 4.255 1.00 90.69 85 LYS A N 1
ATOM 668 C CA . LYS A 1 85 ? -15.322 -2.480 5.457 1.00 90.69 85 LYS A CA 1
ATOM 669 C C . LYS A 1 85 ? -15.725 -1.468 6.554 1.00 90.69 85 LYS A C 1
ATOM 671 O O . LYS A 1 85 ? -15.518 -1.720 7.735 1.00 90.69 85 LYS A O 1
ATOM 676 N N . GLY A 1 86 ? -16.275 -0.314 6.153 1.00 90.94 86 GLY A N 1
ATOM 677 C CA . GLY A 1 86 ? -16.715 0.758 7.060 1.00 90.94 86 GLY A CA 1
ATOM 678 C C . GLY A 1 86 ? -15.581 1.528 7.750 1.00 90.94 86 GLY A C 1
ATOM 679 O O . GLY A 1 86 ? -15.810 2.155 8.782 1.00 90.94 86 GLY A O 1
ATOM 680 N N . ARG A 1 87 ? -14.349 1.439 7.229 1.00 93.00 87 ARG A N 1
ATOM 681 C CA . ARG A 1 87 ? -13.152 2.087 7.782 1.00 93.00 87 ARG A CA 1
ATOM 682 C C . ARG A 1 87 ? -12.508 2.998 6.753 1.00 93.00 87 ARG A C 1
ATOM 684 O O . ARG A 1 87 ? -12.320 2.597 5.601 1.00 93.00 87 ARG A O 1
ATOM 691 N N . LYS A 1 88 ? -12.103 4.197 7.179 1.00 95.50 88 LYS A N 1
ATOM 692 C CA . LYS A 1 88 ? -11.381 5.146 6.318 1.00 95.50 88 LYS A CA 1
ATOM 693 C C . LYS A 1 88 ? -9.894 4.830 6.272 1.00 95.50 88 LYS A C 1
ATOM 695 O O . LYS A 1 88 ? -9.209 4.817 7.296 1.00 95.50 88 LYS A O 1
ATOM 700 N N . ILE A 1 89 ? -9.391 4.630 5.059 1.00 98.00 89 ILE A N 1
ATOM 701 C CA . ILE A 1 89 ? -8.003 4.282 4.774 1.00 98.00 89 ILE A CA 1
ATOM 702 C C . ILE A 1 89 ? -7.404 5.358 3.870 1.00 98.00 89 ILE A C 1
ATOM 704 O O . ILE A 1 89 ? -7.849 5.567 2.743 1.00 98.00 89 ILE A O 1
ATOM 708 N N . GLY A 1 90 ? -6.377 6.036 4.368 1.00 98.38 90 GLY A N 1
ATOM 709 C CA . GLY A 1 90 ? -5.551 6.957 3.603 1.00 98.38 90 GLY A CA 1
ATOM 710 C C . GLY A 1 90 ? -4.415 6.209 2.915 1.00 98.38 90 GLY A C 1
ATOM 711 O O . GLY A 1 90 ? -3.749 5.384 3.534 1.00 98.38 90 GLY A O 1
ATOM 712 N N . LEU A 1 91 ? -4.165 6.510 1.647 1.00 98.62 91 LEU A N 1
ATOM 713 C CA . LEU A 1 91 ? -2.986 6.079 0.907 1.00 98.62 91 LEU A CA 1
ATOM 714 C C . LEU A 1 91 ? -2.165 7.315 0.551 1.00 98.62 91 LEU A C 1
ATOM 716 O O . LEU A 1 91 ? -2.689 8.282 -0.011 1.00 98.62 91 LEU A O 1
ATOM 720 N N . PHE A 1 92 ? -0.877 7.273 0.869 1.00 98.25 92 PHE A N 1
ATOM 721 C CA . PHE A 1 92 ? 0.081 8.302 0.489 1.00 98.25 92 PHE A CA 1
ATOM 722 C C . PHE A 1 92 ? 1.487 7.713 0.470 1.00 98.25 92 PHE A C 1
ATOM 724 O O . PHE A 1 92 ? 1.937 7.189 1.485 1.00 98.25 92 PHE A O 1
ATOM 731 N N . HIS A 1 93 ? 2.201 7.817 -0.651 1.00 98.12 93 HIS A N 1
ATOM 732 C CA . HIS A 1 93 ? 3.513 7.178 -0.783 1.00 98.12 93 HIS A CA 1
ATOM 733 C C . HIS A 1 93 ? 4.526 7.674 0.262 1.00 98.12 93 HIS A C 1
ATOM 735 O O . HIS A 1 93 ? 5.228 6.878 0.887 1.00 98.12 93 HIS A O 1
ATOM 741 N N . GLY A 1 94 ? 4.543 8.982 0.522 1.00 96.00 94 GLY A N 1
ATOM 742 C CA . GLY A 1 94 ? 5.580 9.634 1.313 1.00 96.00 94 GLY A CA 1
ATOM 743 C C . GLY A 1 94 ? 6.592 10.368 0.437 1.00 96.00 94 GLY A C 1
ATOM 744 O O . GLY A 1 94 ? 6.543 10.316 -0.787 1.00 96.00 94 GLY A O 1
ATOM 745 N N . TYR A 1 95 ? 7.485 11.118 1.083 1.00 94.44 95 TYR A N 1
ATOM 746 C CA . TYR A 1 95 ? 8.557 11.851 0.414 1.00 94.44 95 TYR A CA 1
ATOM 747 C C . TYR A 1 95 ? 9.673 12.238 1.394 1.00 94.44 95 TYR A C 1
ATOM 749 O O . TYR A 1 95 ? 9.503 12.267 2.622 1.00 94.44 95 TYR A O 1
ATOM 757 N N . GLY A 1 96 ? 10.823 12.609 0.827 1.00 92.94 96 GLY A N 1
ATOM 758 C CA . GLY A 1 96 ? 11.961 13.158 1.560 1.00 92.94 96 GLY A CA 1
ATOM 759 C C . GLY A 1 96 ? 12.755 12.104 2.332 1.00 92.94 96 GLY A C 1
ATOM 760 O O . GLY A 1 96 ? 12.941 10.980 1.885 1.00 92.94 96 GLY A O 1
ATOM 761 N N . SER A 1 97 ? 13.282 12.473 3.495 1.00 91.44 97 SER A N 1
ATOM 762 C CA . SER A 1 97 ? 14.109 11.570 4.306 1.00 91.44 97 SER A CA 1
ATOM 763 C C . SER A 1 97 ? 13.293 10.405 4.911 1.00 91.44 97 SER A C 1
ATOM 765 O O . SER A 1 97 ? 12.114 10.575 5.223 1.00 91.44 97 SER A O 1
ATOM 767 N N . PRO A 1 98 ? 13.881 9.230 5.181 1.00 86.94 98 PRO A N 1
ATOM 768 C CA . PRO A 1 98 ? 13.243 8.232 6.046 1.00 86.94 98 PRO A CA 1
ATOM 769 C C . PRO A 1 98 ? 13.022 8.756 7.478 1.00 86.94 98 PRO A C 1
ATOM 771 O O . PRO A 1 98 ? 12.049 8.407 8.149 1.00 86.94 98 PRO A O 1
ATOM 774 N N . TRP A 1 99 ? 13.890 9.659 7.945 1.00 88.81 99 TRP A N 1
ATOM 775 C CA . TRP A 1 99 ? 13.778 10.280 9.263 1.00 88.81 99 TRP A CA 1
ATOM 776 C C . TRP A 1 99 ? 12.586 11.244 9.308 1.00 88.81 99 TRP A C 1
ATOM 778 O O . TRP A 1 99 ? 12.482 12.173 8.500 1.00 88.81 99 TRP A O 1
ATOM 788 N N . GLY A 1 100 ? 11.675 11.018 10.258 1.00 93.88 100 GLY A N 1
ATOM 789 C CA . GLY A 1 100 ? 10.444 11.802 10.407 1.00 93.88 100 GLY A CA 1
ATOM 790 C C . GLY A 1 100 ? 9.354 11.488 9.375 1.00 93.88 100 GLY A C 1
ATOM 791 O O . GLY A 1 100 ? 8.350 12.198 9.337 1.00 93.88 100 GLY A O 1
ATOM 792 N N . LEU A 1 101 ? 9.522 10.436 8.561 1.00 95.44 101 LEU A N 1
ATOM 793 C CA . LEU A 1 101 ? 8.564 10.052 7.522 1.00 95.44 101 LEU A CA 1
ATOM 794 C C . LEU A 1 101 ? 7.157 9.813 8.083 1.00 95.44 101 LEU A C 1
ATOM 796 O O . LEU A 1 101 ? 6.196 10.357 7.555 1.00 95.44 101 LEU A O 1
ATOM 800 N N . THR A 1 102 ? 7.033 9.083 9.192 1.00 96.12 102 THR A N 1
ATOM 801 C CA . THR A 1 102 ? 5.734 8.791 9.826 1.00 96.12 102 THR A CA 1
ATOM 802 C C . THR A 1 102 ? 4.988 10.054 10.252 1.00 96.12 102 THR A C 1
ATOM 804 O O . THR A 1 102 ? 3.777 10.144 10.074 1.00 96.12 102 THR A O 1
ATOM 807 N N . LYS A 1 103 ? 5.706 11.065 10.760 1.00 95.88 103 LYS A N 1
ATOM 808 C CA . LYS A 1 103 ? 5.124 12.370 11.100 1.00 95.88 103 LYS A CA 1
ATOM 809 C C . LYS A 1 103 ? 4.659 13.112 9.848 1.00 95.88 103 LYS A C 1
ATOM 811 O O . LYS A 1 103 ? 3.555 13.638 9.855 1.00 95.88 103 LYS A O 1
ATOM 816 N N . ARG A 1 104 ? 5.475 13.139 8.785 1.00 96.12 104 ARG A N 1
ATOM 817 C CA . ARG A 1 104 ? 5.093 13.756 7.501 1.00 96.12 104 ARG A CA 1
ATOM 818 C C . ARG A 1 104 ? 3.837 13.108 6.928 1.00 96.12 104 ARG A C 1
ATOM 820 O O . ARG A 1 104 ? 2.850 13.796 6.737 1.00 96.12 104 ARG A O 1
ATOM 827 N N . VAL A 1 105 ? 3.858 11.787 6.759 1.00 96.44 105 VAL A N 1
ATOM 828 C CA . VAL A 1 105 ? 2.733 11.005 6.226 1.00 96.44 105 VAL A CA 1
ATOM 829 C C . VAL A 1 105 ? 1.455 11.258 7.022 1.00 96.44 105 VAL A C 1
ATOM 831 O O . VAL A 1 105 ? 0.412 11.505 6.434 1.00 96.44 105 VAL A O 1
ATOM 834 N N . ARG A 1 106 ? 1.523 11.253 8.359 1.00 95.75 106 ARG A N 1
ATOM 835 C CA . ARG A 1 106 ? 0.357 11.548 9.202 1.00 95.75 106 ARG A CA 1
ATOM 836 C C . ARG A 1 106 ? -0.162 12.979 9.014 1.00 95.75 106 ARG A C 1
ATOM 838 O O . ARG A 1 106 ? -1.370 13.188 9.042 1.00 95.75 106 ARG A O 1
ATOM 845 N N . ASN A 1 107 ? 0.732 13.951 8.854 1.00 95.44 107 ASN A N 1
ATOM 846 C CA . ASN A 1 107 ? 0.361 15.356 8.692 1.00 95.44 107 ASN A CA 1
ATOM 847 C C . ASN A 1 107 ? -0.341 15.638 7.356 1.00 95.44 107 ASN A C 1
ATOM 849 O O . ASN A 1 107 ? -1.166 16.538 7.307 1.00 95.44 107 ASN A O 1
ATOM 853 N N . GLU A 1 108 ? -0.099 14.847 6.308 1.00 95.94 108 GLU A N 1
ATOM 854 C CA . GLU A 1 108 ? -0.812 14.992 5.023 1.00 95.94 108 GLU A CA 1
ATOM 855 C C . GLU A 1 108 ? -2.329 14.776 5.124 1.00 95.94 108 GLU A C 1
ATOM 857 O O . GLU A 1 108 ? -3.076 15.148 4.215 1.00 95.94 108 GLU A O 1
ATOM 862 N N . PHE A 1 109 ? -2.782 14.177 6.227 1.00 96.00 109 PHE A N 1
ATOM 863 C CA . PHE A 1 109 ? -4.188 13.927 6.526 1.00 96.00 109 PHE A CA 1
ATOM 864 C C . PHE A 1 109 ? -4.668 14.706 7.766 1.00 96.00 109 PHE A C 1
ATOM 866 O O . PHE A 1 109 ? -5.705 14.371 8.335 1.00 96.00 109 PHE A O 1
ATOM 873 N N . SER A 1 110 ? -3.921 15.713 8.247 1.00 90.06 110 SER A N 1
ATOM 874 C CA . SER A 1 110 ? -4.287 16.422 9.485 1.00 90.06 110 SER A CA 1
ATOM 875 C C . SER A 1 110 ? -5.539 17.280 9.344 1.00 90.06 110 SER A C 1
ATOM 877 O O . SER A 1 110 ? -6.290 17.370 10.318 1.00 90.06 110 SER A O 1
ATOM 879 N N . GLU A 1 111 ? -5.745 17.857 8.159 1.00 87.19 111 GLU A N 1
ATOM 880 C CA . GLU A 1 111 ? -6.840 18.783 7.833 1.00 87.19 111 GLU A CA 1
ATOM 881 C C . GLU A 1 111 ? -8.082 18.081 7.268 1.00 87.19 111 GLU A C 1
ATOM 883 O O . GLU A 1 111 ? -9.058 18.739 6.923 1.00 87.19 111 GLU A O 1
ATOM 888 N N . GLU A 1 112 ? -8.056 16.752 7.150 1.00 86.44 112 GLU A N 1
ATOM 889 C CA . GLU A 1 112 ? -9.217 15.989 6.695 1.00 86.44 112 GLU A CA 1
ATOM 890 C C . GLU A 1 112 ? -10.297 16.024 7.781 1.00 86.44 112 GLU A C 1
ATOM 892 O O . GLU A 1 112 ? -10.021 15.668 8.932 1.00 86.44 112 GLU A O 1
ATOM 897 N N . GLU A 1 113 ? -11.520 16.427 7.409 1.00 79.88 113 GLU A N 1
ATOM 898 C CA . GLU A 1 113 ? -12.671 16.505 8.327 1.00 79.88 113 GLU A CA 1
ATOM 899 C C . GLU A 1 113 ? 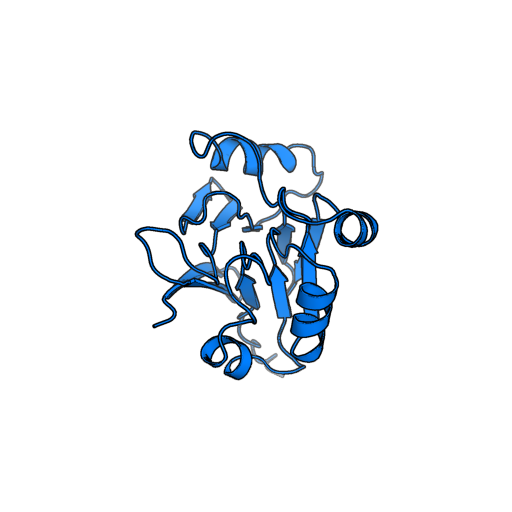-12.878 15.181 9.070 1.00 79.88 113 GLU A C 1
ATOM 901 O O . GLU A 1 113 ? -13.113 15.151 10.278 1.00 79.88 113 GLU A O 1
ATOM 906 N N . GLU A 1 114 ? -12.688 14.077 8.348 1.00 81.56 114 GLU A N 1
ATOM 907 C CA . GLU A 1 114 ? -12.683 12.731 8.893 1.00 81.56 114 GLU A CA 1
ATOM 908 C C . GLU A 1 114 ? -11.332 12.062 8.638 1.00 81.56 114 GLU A C 1
ATOM 910 O O . GLU A 1 114 ? -11.048 11.543 7.554 1.00 81.56 114 GLU A O 1
ATOM 915 N N . ARG A 1 115 ? -10.485 12.078 9.671 1.00 90.19 115 ARG A N 1
ATOM 916 C CA . ARG A 1 115 ? -9.145 11.491 9.616 1.00 90.19 115 ARG A CA 1
ATOM 917 C C . ARG A 1 115 ? -9.202 9.978 9.388 1.00 90.19 115 ARG A C 1
ATOM 919 O O . ARG A 1 115 ? -9.953 9.298 10.087 1.00 90.19 115 ARG A O 1
ATOM 926 N N . PRO A 1 116 ? -8.350 9.428 8.504 1.00 95.94 116 PRO A N 1
ATOM 927 C CA . PRO A 1 116 ? -8.249 7.988 8.338 1.00 95.94 116 PRO A CA 1
ATOM 928 C C . PRO A 1 116 ? -7.864 7.266 9.634 1.00 95.94 116 PRO A C 1
ATOM 930 O O . PRO A 1 116 ? -6.967 7.687 10.375 1.00 95.94 116 PRO A O 1
ATOM 933 N N . GLU A 1 117 ? -8.506 6.126 9.865 1.00 96.50 117 GLU A N 1
ATOM 934 C CA . GLU A 1 117 ? -8.147 5.188 10.932 1.00 96.50 117 GLU A CA 1
ATOM 935 C C . GLU A 1 117 ? -6.889 4.396 10.560 1.00 96.50 117 GLU A C 1
ATOM 937 O O . GLU A 1 117 ? -6.143 3.948 11.429 1.00 96.50 117 GLU A O 1
ATOM 942 N N . VAL A 1 118 ? -6.611 4.270 9.260 1.00 98.06 118 VAL A N 1
ATOM 943 C CA . VAL A 1 118 ? -5.395 3.657 8.723 1.00 98.06 118 VAL A CA 1
ATOM 944 C C . VAL A 1 118 ? -4.769 4.596 7.708 1.00 98.06 118 VAL A C 1
ATOM 946 O O . VAL A 1 118 ? -5.457 5.094 6.823 1.00 98.06 118 VAL A O 1
ATOM 949 N N . ILE A 1 119 ? -3.459 4.809 7.789 1.00 98.56 119 ILE A N 1
ATOM 950 C CA . ILE A 1 119 ? -2.687 5.461 6.732 1.00 98.56 119 ILE A CA 1
ATOM 951 C C . ILE A 1 119 ? -1.614 4.494 6.245 1.00 98.56 119 ILE A C 1
ATOM 953 O O . ILE A 1 119 ? -0.735 4.076 7.005 1.00 98.56 119 ILE A O 1
ATOM 957 N N . ILE A 1 120 ? -1.697 4.161 4.963 1.00 98.81 120 ILE A N 1
ATOM 958 C CA . ILE A 1 120 ? -0.789 3.276 4.249 1.00 98.81 120 ILE A CA 1
ATOM 959 C C . ILE A 1 120 ? 0.221 4.112 3.467 1.00 98.81 120 ILE A C 1
ATOM 961 O O . ILE A 1 120 ? -0.158 5.025 2.729 1.00 98.81 120 ILE A O 1
ATOM 965 N N . PHE A 1 121 ? 1.503 3.779 3.613 1.00 98.62 121 PHE A N 1
ATOM 966 C CA . PHE A 1 121 ? 2.604 4.498 2.977 1.00 98.62 121 PHE A CA 1
ATOM 967 C C . PHE A 1 121 ? 3.762 3.591 2.554 1.00 98.62 121 PHE A C 1
ATOM 969 O O . PHE A 1 121 ? 3.872 2.452 3.003 1.00 98.62 121 PHE A O 1
ATOM 976 N N . GLY A 1 122 ? 4.634 4.122 1.696 1.00 96.94 122 GLY A N 1
ATOM 977 C CA . GLY A 1 122 ? 5.766 3.431 1.079 1.00 96.94 122 GLY A CA 1
ATOM 978 C C . GLY A 1 122 ? 7.093 4.148 1.329 1.00 96.94 122 GLY A C 1
ATOM 979 O O . GLY A 1 122 ? 7.405 4.521 2.468 1.00 96.94 122 GLY A O 1
ATOM 980 N N . HIS A 1 123 ? 7.874 4.343 0.264 1.00 96.50 123 HIS A N 1
ATOM 981 C CA . HIS A 1 123 ? 9.045 5.231 0.161 1.00 96.50 123 HIS A CA 1
ATOM 982 C C . HIS A 1 123 ? 10.315 4.744 0.874 1.00 96.50 123 HIS A C 1
ATOM 984 O O . HIS A 1 123 ? 11.416 4.765 0.331 1.00 96.50 123 HIS A O 1
ATOM 990 N N . SER A 1 124 ? 10.201 4.278 2.117 1.00 93.31 124 SER A N 1
ATOM 991 C CA . SER A 1 124 ? 11.363 3.840 2.909 1.00 93.31 124 SER A CA 1
ATOM 992 C C . SER A 1 124 ? 11.815 2.400 2.632 1.00 93.31 124 SER A C 1
ATOM 994 O O . SER A 1 124 ? 12.857 1.975 3.140 1.00 93.31 124 SER A O 1
ATOM 996 N N . HIS A 1 125 ? 10.995 1.623 1.915 1.00 92.44 125 HIS A N 1
ATOM 997 C CA . HIS A 1 125 ? 11.092 0.164 1.741 1.00 92.44 125 HIS A CA 1
ATOM 998 C C . HIS A 1 125 ? 11.204 -0.641 3.048 1.00 92.44 125 HIS A C 1
ATOM 1000 O O . HIS A 1 125 ? 11.542 -1.828 3.025 1.00 92.44 125 HIS A O 1
ATOM 1006 N N . SER A 1 126 ? 10.975 -0.001 4.193 1.00 93.19 126 SER A N 1
ATOM 1007 C CA . SER A 1 126 ? 11.193 -0.561 5.519 1.00 93.19 126 SER A CA 1
ATOM 1008 C C . SER A 1 126 ? 9.835 -0.799 6.169 1.00 93.19 126 SER A C 1
ATOM 1010 O O . SER A 1 126 ? 9.094 0.167 6.367 1.00 93.19 126 SER A O 1
ATOM 1012 N N . PRO A 1 127 ? 9.489 -2.054 6.507 1.00 95.38 127 PRO A N 1
ATOM 1013 C CA . PRO A 1 127 ? 8.187 -2.337 7.079 1.00 95.38 127 PRO A CA 1
ATOM 1014 C C . PRO A 1 127 ? 7.945 -1.583 8.387 1.00 95.38 127 PRO A C 1
ATOM 1016 O O . PRO A 1 127 ? 8.833 -1.460 9.236 1.00 95.38 127 PRO A O 1
ATOM 1019 N N . TYR A 1 128 ? 6.723 -1.093 8.562 1.00 97.00 128 TYR A N 1
ATOM 1020 C CA . TYR A 1 12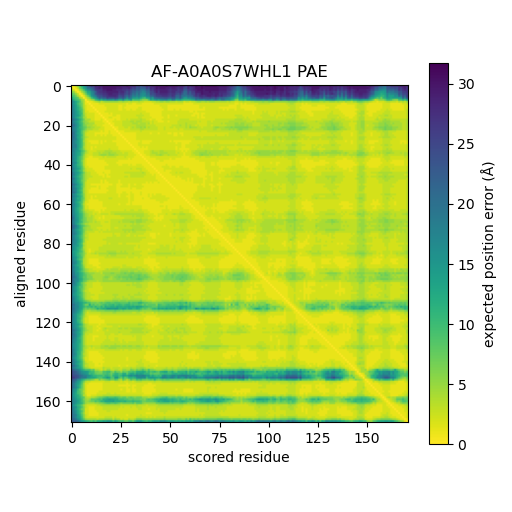8 ? 6.322 -0.321 9.732 1.00 97.00 128 TYR A CA 1
ATOM 1021 C C . TYR A 1 128 ? 4.848 -0.566 10.027 1.00 97.00 128 TYR A C 1
ATOM 1023 O O . TYR A 1 128 ? 4.028 -0.386 9.146 1.00 97.00 128 TYR A O 1
ATOM 1031 N N . SER A 1 129 ? 4.482 -0.931 11.253 1.00 97.94 129 SER A N 1
ATOM 1032 C CA . SER A 1 129 ? 3.076 -1.072 11.654 1.00 97.94 129 SER A CA 1
ATOM 1033 C C . SER A 1 129 ? 2.935 -0.668 13.114 1.00 97.94 129 SER A C 1
ATOM 1035 O O . SER A 1 129 ? 3.362 -1.406 14.003 1.00 97.94 129 SER A O 1
ATOM 1037 N N . LYS A 1 130 ? 2.450 0.553 13.372 1.00 98.12 130 LYS A N 1
ATOM 1038 C CA . LYS A 1 130 ? 2.263 1.079 14.737 1.00 98.12 130 LYS A CA 1
ATOM 1039 C C . LYS A 1 130 ? 1.082 2.038 14.813 1.00 98.12 130 LYS A C 1
ATOM 1041 O O . LYS A 1 130 ? 0.874 2.841 13.904 1.00 98.12 130 LYS A O 1
ATOM 1046 N N . MET A 1 131 ? 0.378 2.006 15.942 1.00 97.19 131 MET A N 1
ATOM 1047 C CA . MET A 1 131 ? -0.649 2.992 16.279 1.00 97.19 131 MET A CA 1
ATOM 1048 C C . MET A 1 131 ? -0.023 4.332 16.677 1.00 97.19 131 MET A C 1
ATOM 1050 O O . MET A 1 131 ? 0.939 4.385 17.444 1.00 97.19 131 MET A O 1
ATOM 1054 N N . HIS A 1 132 ? -0.601 5.419 16.173 1.00 95.44 132 HIS A N 1
ATOM 1055 C CA . HIS A 1 132 ? -0.275 6.807 16.494 1.00 95.44 132 HIS A CA 1
ATOM 1056 C C . HIS A 1 132 ? -1.538 7.510 16.991 1.00 95.44 132 HIS A C 1
ATOM 1058 O O . HIS A 1 132 ? -2.225 8.194 16.233 1.00 95.44 132 HIS A O 1
ATOM 1064 N N . GLY A 1 133 ? -1.858 7.331 18.273 1.00 92.81 133 GLY A N 1
ATOM 1065 C CA . GLY A 1 133 ? -3.189 7.660 18.787 1.00 92.81 133 GLY A CA 1
ATOM 1066 C C . GLY A 1 133 ? -4.202 6.641 18.267 1.00 92.81 133 GLY A C 1
ATOM 1067 O O . GLY A 1 133 ? -3.987 5.444 18.434 1.00 92.81 133 GLY A O 1
ATOM 1068 N N . SER A 1 134 ? -5.265 7.107 17.611 1.00 92.38 134 SER A N 1
ATOM 1069 C CA . SER A 1 134 ? -6.306 6.261 17.009 1.00 92.38 134 SER A CA 1
ATOM 1070 C C . SER A 1 134 ? -6.025 5.838 15.562 1.00 92.38 134 SER A C 1
ATOM 1072 O O . SER A 1 134 ? -6.811 5.087 15.000 1.00 92.38 134 SER A O 1
ATOM 1074 N N . THR A 1 135 ? -4.925 6.292 14.953 1.00 96.25 135 THR A N 1
ATOM 1075 C CA . THR A 1 135 ? -4.590 5.969 13.557 1.00 96.25 135 THR A CA 1
ATOM 1076 C C . THR A 1 135 ? -3.468 4.936 13.482 1.00 96.25 135 THR A C 1
ATOM 1078 O O . THR A 1 135 ? -2.389 5.148 14.044 1.00 96.25 135 THR A O 1
ATOM 1081 N N . LEU A 1 136 ? -3.671 3.849 12.740 1.00 98.12 136 LEU A N 1
ATOM 1082 C CA . LEU A 1 136 ? -2.612 2.921 12.353 1.00 98.12 136 LEU A CA 1
ATOM 1083 C C . LEU A 1 136 ? -1.785 3.531 11.217 1.00 98.12 136 LEU A C 1
ATOM 1085 O O . LEU A 1 136 ? -2.315 3.809 10.146 1.00 98.12 136 LEU A O 1
ATOM 1089 N N . LEU A 1 137 ? -0.474 3.683 11.410 1.00 98.56 137 LEU A N 1
ATOM 1090 C CA . LEU A 1 137 ? 0.449 3.940 10.303 1.00 98.56 137 LEU A CA 1
ATOM 1091 C C . LEU A 1 137 ? 1.055 2.615 9.841 1.00 98.56 137 LEU A C 1
ATOM 1093 O O . LEU A 1 137 ? 1.693 1.925 10.645 1.00 98.56 137 LEU A O 1
ATOM 1097 N N . PHE A 1 138 ? 0.881 2.290 8.559 1.00 98.75 138 PHE A N 1
ATOM 1098 C CA . PHE A 1 138 ? 1.271 1.006 7.987 1.00 98.75 138 PHE A CA 1
ATOM 1099 C C . PHE A 1 138 ? 2.098 1.146 6.700 1.00 98.75 138 PHE A C 1
ATOM 1101 O O . PHE A 1 138 ? 1.672 1.756 5.728 1.00 98.75 138 PHE A O 1
ATOM 1108 N N . ASN A 1 139 ? 3.285 0.547 6.688 1.00 98.31 139 ASN A N 1
ATOM 1109 C CA . ASN A 1 139 ? 4.155 0.392 5.533 1.00 98.31 139 ASN A CA 1
ATOM 1110 C C . ASN A 1 139 ? 4.445 -1.105 5.343 1.00 98.31 139 ASN A C 1
ATOM 1112 O O . ASN A 1 139 ? 4.998 -1.723 6.262 1.00 98.31 139 ASN A O 1
ATOM 1116 N N . PRO A 1 140 ? 4.094 -1.697 4.186 1.00 97.69 140 PRO A N 1
ATOM 1117 C CA . PRO A 1 140 ? 4.272 -3.127 3.934 1.00 97.69 140 PRO A CA 1
ATOM 1118 C C . PRO A 1 140 ? 5.735 -3.513 3.654 1.00 97.69 140 PRO A C 1
ATOM 1120 O O . PRO A 1 140 ? 6.041 -4.695 3.501 1.00 97.69 140 PRO A O 1
ATOM 1123 N N . GLY A 1 141 ? 6.647 -2.542 3.572 1.00 96.00 141 GLY A N 1
ATOM 1124 C CA . GLY A 1 141 ? 7.990 -2.706 3.032 1.00 96.00 141 GLY A CA 1
ATOM 1125 C C . GLY A 1 141 ? 7.982 -2.580 1.511 1.00 96.00 141 GLY A C 1
ATOM 1126 O O . GLY A 1 141 ? 7.280 -1.739 0.961 1.00 96.00 141 GLY A O 1
ATOM 1127 N N . SER A 1 142 ? 8.775 -3.406 0.833 1.00 95.94 142 SER A N 1
ATOM 1128 C CA . SER A 1 142 ? 8.865 -3.414 -0.630 1.00 95.94 142 SER A CA 1
ATOM 1129 C C . SER A 1 142 ? 8.623 -4.814 -1.168 1.00 95.94 142 SER A C 1
ATOM 1131 O O . SER A 1 142 ? 9.292 -5.770 -0.760 1.00 95.94 142 SER A O 1
ATOM 1133 N N . LEU A 1 143 ? 7.719 -4.923 -2.142 1.00 95.69 143 LEU A N 1
ATOM 1134 C CA . LEU A 1 143 ? 7.406 -6.208 -2.769 1.00 95.69 143 LEU A CA 1
ATOM 1135 C C . LEU A 1 143 ? 8.565 -6.729 -3.633 1.00 95.69 143 LEU A C 1
ATOM 1137 O O . LEU A 1 143 ? 8.773 -7.937 -3.745 1.00 95.69 143 LEU A O 1
ATOM 1141 N N . SER A 1 144 ? 9.361 -5.820 -4.199 1.00 91.88 144 SER A N 1
ATOM 1142 C CA . SER A 1 144 ? 10.598 -6.157 -4.920 1.00 91.88 144 SER A CA 1
ATOM 1143 C C . SER A 1 144 ? 11.823 -6.248 -4.011 1.00 91.88 144 SER A C 1
ATOM 1145 O O . SER A 1 144 ? 12.880 -6.713 -4.438 1.00 91.88 144 SER A O 1
ATOM 1147 N N . GLY A 1 145 ? 11.649 -5.902 -2.738 1.00 85.75 145 GLY A N 1
ATOM 1148 C CA . GLY A 1 145 ? 12.639 -6.011 -1.687 1.00 85.75 145 GLY A CA 1
ATOM 1149 C C . GLY A 1 145 ? 13.524 -4.780 -1.551 1.00 85.75 145 GLY A C 1
ATOM 1150 O O . GLY A 1 145 ? 13.612 -3.909 -2.421 1.00 85.75 145 GLY A O 1
ATOM 1151 N N . ASN A 1 146 ? 14.196 -4.718 -0.407 1.00 77.56 146 ASN A N 1
ATOM 1152 C CA . ASN A 1 146 ? 15.220 -3.720 -0.126 1.00 77.56 146 ASN A CA 1
ATOM 1153 C C . ASN A 1 146 ? 16.600 -4.388 0.017 1.00 77.56 146 ASN A C 1
ATOM 1155 O O . ASN A 1 146 ? 16.704 -5.612 0.085 1.00 77.56 146 ASN A O 1
ATOM 1159 N N . LEU A 1 147 ? 17.662 -3.580 0.068 1.00 69.06 147 LEU A N 1
ATOM 1160 C CA . LEU A 1 147 ? 19.051 -4.055 0.039 1.00 69.06 147 LEU A CA 1
ATOM 1161 C C . LEU A 1 147 ? 19.428 -4.975 1.226 1.00 69.06 147 LEU A C 1
ATOM 1163 O O . LEU A 1 147 ? 20.415 -5.696 1.133 1.00 69.06 147 LEU A O 1
ATOM 1167 N N . PHE A 1 148 ? 18.652 -4.975 2.321 1.00 68.69 148 PHE A N 1
ATOM 1168 C CA . PHE A 1 148 ? 18.987 -5.657 3.583 1.00 68.69 148 PHE A CA 1
ATOM 1169 C C . PHE A 1 148 ? 17.844 -6.476 4.230 1.00 68.69 148 PHE A C 1
ATOM 1171 O O . PHE A 1 148 ? 18.073 -7.166 5.217 1.00 68.69 148 PHE A O 1
ATOM 1178 N N . GLY A 1 149 ? 16.610 -6.397 3.726 1.00 64.44 149 GLY A N 1
ATOM 1179 C CA . GLY A 1 149 ? 15.381 -6.733 4.463 1.00 64.44 149 GLY A CA 1
ATOM 1180 C C . GLY A 1 149 ? 14.437 -7.708 3.760 1.00 64.44 149 GLY A C 1
ATOM 1181 O O . GLY A 1 149 ? 13.375 -8.010 4.302 1.00 64.44 149 GLY A O 1
ATOM 1182 N N . GLY A 1 150 ? 14.836 -8.238 2.601 1.00 85.81 150 GLY A N 1
ATOM 1183 C CA . GLY A 1 150 ? 14.026 -9.170 1.816 1.00 85.81 150 GLY A CA 1
ATOM 1184 C C . GLY A 1 150 ? 12.800 -8.511 1.180 1.00 85.81 150 GLY A C 1
ATOM 1185 O O . GLY A 1 150 ? 12.609 -7.297 1.274 1.00 85.81 150 GLY A O 1
ATOM 1186 N N . LYS A 1 151 ? 11.996 -9.322 0.491 1.00 94.38 151 LYS A N 1
ATOM 1187 C CA . LYS A 1 151 ? 10.715 -8.921 -0.102 1.00 94.38 151 LYS A CA 1
ATOM 1188 C C . LYS A 1 151 ? 9.609 -9.064 0.936 1.00 94.38 151 LYS A C 1
ATOM 1190 O O . LYS A 1 151 ? 9.621 -10.014 1.720 1.00 94.38 151 LYS A O 1
ATOM 1195 N N . SER A 1 152 ? 8.646 -8.154 0.935 1.00 96.44 152 SER A N 1
ATOM 1196 C CA . SER A 1 152 ? 7.496 -8.243 1.830 1.00 96.44 152 SER A CA 1
ATOM 1197 C C . SER A 1 152 ? 6.242 -7.629 1.229 1.00 96.44 152 SER A C 1
ATOM 1199 O O . SER A 1 152 ? 6.300 -6.773 0.349 1.00 96.44 152 SER A O 1
ATOM 1201 N N . TYR A 1 153 ? 5.107 -8.075 1.743 1.00 97.94 153 TYR A N 1
ATOM 1202 C CA . TYR A 1 153 ? 3.806 -7.459 1.541 1.00 97.94 153 TYR A CA 1
ATOM 1203 C C . TYR A 1 153 ? 3.101 -7.327 2.892 1.00 97.94 153 TYR A C 1
ATOM 1205 O O . TYR A 1 153 ? 3.568 -7.828 3.916 1.00 97.94 153 TYR A O 1
ATOM 1213 N N . GLY A 1 154 ? 1.989 -6.613 2.899 1.00 98.06 154 GLY A N 1
ATOM 1214 C CA . GLY A 1 154 ? 1.163 -6.376 4.063 1.00 98.06 154 GLY A CA 1
ATOM 1215 C C . GLY A 1 154 ? -0.198 -7.049 3.954 1.00 98.06 154 GLY A C 1
ATOM 1216 O O . GLY A 1 154 ? -0.753 -7.178 2.864 1.00 98.06 154 GLY A O 1
ATOM 1217 N N . LEU A 1 155 ? -0.749 -7.418 5.102 1.00 98.06 155 LEU A N 1
ATOM 1218 C CA . LEU A 1 155 ? -2.146 -7.783 5.280 1.00 98.06 155 LEU A CA 1
ATOM 1219 C C . LEU A 1 155 ? -2.768 -6.790 6.259 1.00 98.06 155 LEU A C 1
ATOM 1221 O O . LEU A 1 155 ? -2.278 -6.615 7.376 1.00 98.06 155 LEU A O 1
ATOM 1225 N N . LEU A 1 156 ? -3.824 -6.107 5.832 1.00 98.00 156 LEU A N 1
ATOM 1226 C CA . LEU A 1 156 ? -4.629 -5.259 6.697 1.00 98.00 156 LEU A CA 1
ATOM 1227 C C . LEU A 1 156 ? -5.878 -6.034 7.113 1.00 98.00 156 LEU A C 1
ATOM 1229 O O . LEU A 1 156 ? -6.718 -6.363 6.277 1.00 98.00 156 LEU A O 1
ATOM 1233 N N . HIS A 1 157 ? -5.992 -6.315 8.405 1.00 96.12 157 HIS A N 1
ATOM 1234 C CA . HIS A 1 157 ? -7.149 -6.969 9.003 1.00 96.12 157 HIS A CA 1
ATOM 1235 C C . HIS A 1 157 ? -8.075 -5.910 9.598 1.00 96.12 157 HIS A C 1
ATOM 1237 O O . HIS A 1 157 ? -7.642 -5.104 10.428 1.00 96.12 157 HIS A O 1
ATOM 1243 N N . LEU A 1 158 ? -9.330 -5.925 9.146 1.00 92.75 158 LEU A N 1
ATOM 1244 C CA . LEU A 1 158 ? -10.414 -5.052 9.590 1.00 92.75 158 LEU A CA 1
ATOM 1245 C C . LEU A 1 158 ? -11.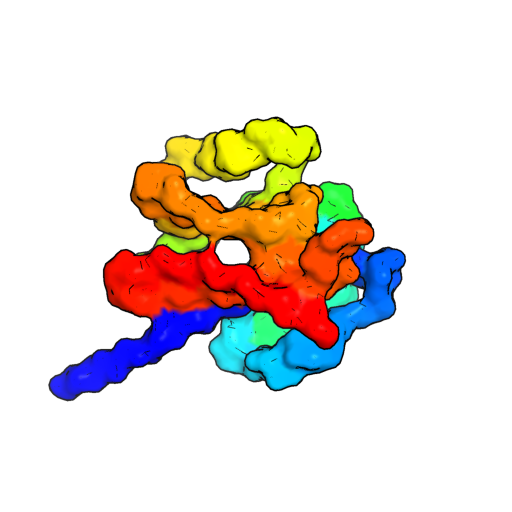573 -5.930 10.078 1.00 92.75 158 LEU A C 1
ATOM 1247 O O . LEU A 1 158 ? -12.466 -6.274 9.303 1.00 92.75 158 LEU A O 1
ATOM 1251 N N . ASP A 1 159 ? -11.525 -6.332 11.345 1.00 85.75 159 ASP A N 1
ATOM 1252 C CA . ASP A 1 159 ? -12.486 -7.264 11.943 1.00 85.75 159 ASP A CA 1
ATOM 1253 C C . ASP A 1 159 ? -13.220 -6.575 13.100 1.00 85.75 159 ASP A C 1
ATOM 1255 O O . ASP A 1 159 ? -12.697 -6.431 14.207 1.00 85.75 159 ASP A O 1
ATOM 1259 N N . GLY A 1 160 ? -14.442 -6.102 12.836 1.00 80.56 160 GLY A N 1
ATOM 1260 C CA . GLY A 1 160 ? -15.188 -5.291 13.800 1.00 80.56 160 GLY A CA 1
ATOM 1261 C C . GLY A 1 160 ? -14.391 -4.042 14.188 1.00 80.56 160 GLY A C 1
ATOM 1262 O O . GLY A 1 160 ? -13.960 -3.288 13.320 1.00 80.56 160 GLY A O 1
ATOM 1263 N N . GLU A 1 161 ? -14.169 -3.822 15.486 1.00 81.12 161 GLU A N 1
ATOM 1264 C CA . GLU A 1 161 ? -13.361 -2.708 16.017 1.00 81.12 161 GLU A CA 1
ATOM 1265 C C . GLU A 1 161 ? -11.843 -2.899 15.876 1.00 81.12 161 GLU A C 1
ATOM 1267 O O . GLU A 1 161 ? -11.081 -1.957 16.093 1.00 81.12 161 GLU A O 1
ATOM 1272 N N . GLN A 1 162 ? -11.375 -4.093 15.503 1.00 87.19 162 GLN A N 1
ATOM 1273 C CA . GLN A 1 162 ? -9.948 -4.371 15.433 1.00 87.19 162 GLN A CA 1
ATOM 1274 C C . GLN A 1 162 ? -9.347 -3.944 14.090 1.00 87.19 162 GLN A C 1
ATOM 1276 O O . GLN A 1 162 ? -9.792 -4.364 13.023 1.00 87.19 162 GLN A O 1
ATOM 1281 N N . ILE A 1 163 ? -8.268 -3.161 14.170 1.00 94.50 163 ILE A N 1
ATOM 1282 C CA . ILE A 1 163 ? -7.430 -2.760 13.038 1.00 94.50 163 ILE A CA 1
ATOM 1283 C C . ILE A 1 163 ? -6.014 -3.284 13.283 1.00 94.50 163 ILE A C 1
ATOM 1285 O O . ILE A 1 163 ? -5.370 -2.920 14.270 1.00 94.50 163 ILE A O 1
ATOM 1289 N N . LYS A 1 164 ? -5.506 -4.128 12.380 1.00 96.12 164 LYS A N 1
ATOM 1290 C CA . LYS A 1 164 ? -4.141 -4.671 12.467 1.00 96.12 164 LYS A CA 1
ATOM 1291 C C . LYS A 1 164 ? -3.479 -4.702 11.093 1.00 96.12 164 LYS A C 1
ATOM 1293 O O . LYS A 1 164 ? -3.999 -5.321 10.175 1.00 96.12 164 LYS A O 1
ATOM 1298 N N . GLY A 1 165 ? -2.302 -4.087 10.978 1.00 97.69 165 GLY A N 1
ATOM 1299 C CA . GLY A 1 165 ? -1.410 -4.250 9.827 1.00 97.69 165 GLY A CA 1
ATOM 1300 C C . GLY A 1 165 ? -0.334 -5.290 10.127 1.00 97.69 165 GLY A C 1
ATOM 1301 O O . GLY A 1 165 ? 0.475 -5.094 11.038 1.00 97.69 165 GLY A O 1
ATOM 1302 N N . GLU A 1 166 ? -0.316 -6.385 9.381 1.00 97.62 166 GLU A N 1
ATOM 1303 C CA . GLU A 1 166 ? 0.665 -7.463 9.482 1.00 97.62 166 GLU A CA 1
ATOM 1304 C C . GLU A 1 166 ? 1.615 -7.443 8.285 1.00 97.62 166 GLU A C 1
ATOM 1306 O O . GLU A 1 166 ? 1.179 -7.306 7.149 1.00 97.62 166 GLU A O 1
ATOM 1311 N N . VAL A 1 167 ? 2.918 -7.583 8.531 1.00 97.38 167 VAL A N 1
ATOM 1312 C CA . VAL A 1 167 ? 3.934 -7.654 7.472 1.00 97.38 167 VAL A CA 1
ATOM 1313 C C . VAL A 1 167 ? 4.320 -9.109 7.265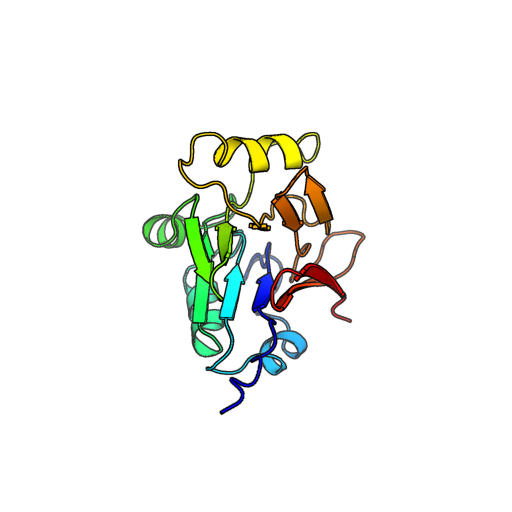 1.00 97.38 167 VAL A C 1
ATOM 1315 O O . VAL A 1 167 ? 4.819 -9.753 8.189 1.00 97.38 167 VAL A O 1
ATOM 1318 N N . VAL A 1 168 ? 4.168 -9.594 6.037 1.00 96.94 168 VAL A N 1
ATOM 1319 C CA . VAL A 1 168 ? 4.530 -10.952 5.636 1.00 96.94 168 VAL A CA 1
ATOM 1320 C C . VAL A 1 168 ? 5.764 -10.903 4.744 1.00 96.94 168 VAL A C 1
ATOM 1322 O O . VAL A 1 168 ? 5.825 -10.151 3.769 1.00 96.94 168 VAL A O 1
ATOM 1325 N N . LYS A 1 169 ? 6.778 -11.703 5.084 1.00 94.88 169 LYS A N 1
ATOM 1326 C CA . LYS A 1 169 ? 7.969 -11.866 4.246 1.00 94.88 169 LYS A CA 1
ATOM 1327 C C . LYS A 1 169 ? 7.655 -12.792 3.081 1.00 94.88 169 LYS A C 1
ATOM 1329 O O . LYS A 1 169 ? 7.062 -13.848 3.272 1.00 94.88 169 LYS A O 1
ATOM 1334 N N . LEU A 1 170 ? 8.118 -12.411 1.901 1.00 88.94 170 LEU A N 1
ATOM 1335 C CA . LEU A 1 170 ? 8.036 -13.222 0.701 1.00 88.94 170 LEU A CA 1
ATOM 1336 C C . LEU A 1 170 ? 9.402 -13.889 0.481 1.00 88.94 170 LEU A C 1
ATOM 1338 O O . LEU A 1 170 ? 10.388 -13.201 0.205 1.00 88.94 170 LEU A O 1
ATOM 1342 N N . SER A 1 171 ? 9.455 -15.205 0.704 1.00 73.62 171 SER A N 1
ATOM 1343 C CA . SER A 1 171 ? 10.646 -16.055 0.539 1.00 73.62 171 SER A CA 1
ATOM 1344 C C . SER A 1 171 ? 10.970 -16.326 -0.922 1.00 73.62 171 SER A C 1
ATOM 1346 O O . SER A 1 171 ? 10.005 -16.612 -1.667 1.00 73.62 171 SER A O 1
#

Sequence (171 aa):
MSEGSVSGTIFVISDTHLPVRARDYPEAFLRLLSDQDVVLHAGDHVTLDSLRRLESFAQVYAVSGNMDDYELRKVLPTKRIIELKGRKIGLFHGYGSPWGLTKRVRNEFSEEEERPEVIIFGHSHSPYSKMHGSTLLFNPGSLSGNLFGGKSYGLLHLDGEQIKGEVVKLS

Foldseek 3Di:
DDPPQPWFKAWEAEQQQPPNLPPAFDPVVLVVFAQDHEYEYQENLQEPVNVVVSNVGYHYDYAYDPNHDPVCCVVHHQKDWDADPNFIEIHHAFDDDPVCRQVVQQVVQVPPPDGGLEYEYHDVLDFDWDDDDSHTYTYLRHQSHDPPGAHWIWIWIDGPSDTGIDIDHDD

Nearest PDB structures (foldseek):
  6xs5-assembly1_A  TM=7.857E-01  e=2.987E-14  Homo sapiens
  5xcj-assembly1_A  TM=7.775E-01  e=6.515E-12  Entamoeba histolytica
  5w8m-assembly6_F  TM=7.673E-01  e=1.185E-11  Thermochaetoides thermophila
  1s3l-assembly1_A  TM=7.536E-01  e=2.745E-09  Methanocaldococcus jannaschii
  7uy8-assembly1_B  TM=5.786E-01  e=1.475E-02  Tetrahymena thermophila

pLDDT: mean 92.09, std 12.17, range [34.31, 98.81]

Solvent-accessible surface area (backbone atoms only — not comparable to full-atom values): 9203 Å² total; per-residue (Å²): 131,85,80,73,81,76,74,32,70,30,41,30,36,15,38,42,33,28,64,81,77,33,85,63,79,60,65,79,60,59,72,73,52,41,75,87,38,46,37,41,35,14,14,18,40,31,37,55,65,48,52,54,55,52,51,75,40,22,45,69,50,64,20,34,24,92,63,35,37,74,72,34,54,74,76,27,46,60,60,48,76,47,76,56,98,92,40,43,36,29,34,33,11,62,73,86,56,73,76,63,32,71,59,52,55,54,53,78,45,63,84,44,95,75,58,43,44,30,38,34,30,27,81,63,42,55,65,40,66,48,72,61,84,84,24,35,41,35,23,25,12,6,52,61,34,41,100,86,72,52,22,18,31,20,40,38,35,50,50,87,94,45,76,47,63,44,74,45,76,57,129

Secondary structure (DSSP, 8-state):
---------EEEE----BTTT-SS--HHHHTT--TT-EEEE-S--BSHHHHHHHHTTSEEEE---TT--HHHHHHS-SEEEEEETTEEEEEE---S-STTHHHHHHHTTTT-SS--SEEE--SS-S-EEEEETTEEEEE---SS-BTTTBEEEEEEEEETTEEEEEEEEE-